Protein AF-A0A1I7LTF5-F1 (afdb_monomer_lite)

Foldseek 3Di:
DDLVVLLVLLVQCVVCDVPHPSNPVSLQVNLVVLQVQCVVPRPVSLVVSLVVSCVVDVVCSVVSNVSNCVSCVVVNVPD

Sequence (79 aa):
MTAASILALVESIERHGVEAPAALAFRSALTRKGREAHAAGGPATLDAIQREIAAADPRRAKTRAAILAAAWSGITERG

Secondary structure (DSSP, 8-state):
--HHHHHHHHHHHHHH-TTSTTHHHHHHHHHHHHHHHHHHHHHHHHHHHHHHHHHH-TTTHHHHHHHHHHHHHHHHT--

Radius of gyration: 11.53 Å; chains: 1; bounding box: 26×28×27 Å

pLDDT: mean 90.47, std 8.68, range [45.88, 96.12]

Structure (mmCIF, N/CA/C/O backbone):
data_AF-A0A1I7LTF5-F1
#
_entry.id   AF-A0A1I7LTF5-F1
#
loop_
_atom_site.group_PDB
_atom_site.id
_atom_site.type_symbol
_atom_site.label_atom_id
_atom_site.label_alt_id
_atom_site.label_comp_id
_atom_site.label_asym_id
_atom_site.label_entity_id
_atom_site.label_seq_id
_atom_site.pdbx_PDB_ins_code
_atom_site.Cartn_x
_atom_site.Cartn_y
_atom_site.Cartn_z
_atom_site.occupancy
_atom_site.B_iso_or_equiv
_atom_site.auth_seq_id
_atom_site.auth_comp_id
_atom_site.auth_asym_id
_atom_site.auth_atom_id
_atom_site.pdbx_PDB_model_num
ATOM 1 N N . MET A 1 1 ? -14.236 -1.215 -1.654 1.00 67.62 1 MET A N 1
ATOM 2 C CA . MET A 1 1 ? -12.817 -1.426 -2.023 1.00 67.62 1 MET A CA 1
ATOM 3 C C . MET A 1 1 ? -12.243 -2.496 -1.119 1.00 67.62 1 MET A C 1
ATOM 5 O O . MET A 1 1 ? -12.604 -2.504 0.046 1.00 67.62 1 MET A O 1
ATOM 9 N N . THR A 1 2 ? -11.407 -3.393 -1.642 1.00 83.00 2 THR A N 1
ATOM 10 C CA . THR A 1 2 ? -10.883 -4.551 -0.894 1.00 83.00 2 THR A CA 1
ATOM 11 C C . THR A 1 2 ? -9.357 -4.545 -0.869 1.00 83.00 2 THR A C 1
ATOM 13 O O . THR A 1 2 ? -8.730 -4.058 -1.818 1.00 83.00 2 THR A O 1
ATOM 16 N N . ALA A 1 3 ? -8.751 -5.139 0.164 1.00 88.25 3 ALA A N 1
ATOM 17 C CA . ALA A 1 3 ? -7.299 -5.312 0.237 1.00 88.25 3 ALA A CA 1
ATOM 18 C C . ALA A 1 3 ? -6.742 -6.093 -0.965 1.00 88.25 3 ALA A C 1
ATOM 20 O O . ALA A 1 3 ? -5.667 -5.766 -1.453 1.00 88.25 3 ALA A O 1
ATOM 21 N N . ALA A 1 4 ? -7.512 -7.028 -1.535 1.00 91.62 4 ALA A N 1
ATOM 22 C CA . ALA A 1 4 ? -7.141 -7.758 -2.751 1.00 91.62 4 ALA A CA 1
ATOM 23 C C . ALA A 1 4 ? -6.898 -6.839 -3.966 1.00 91.62 4 ALA A C 1
ATOM 25 O O . ALA A 1 4 ? -5.944 -7.035 -4.716 1.00 91.62 4 ALA A O 1
ATOM 26 N N . SER A 1 5 ? -7.722 -5.800 -4.153 1.00 93.06 5 SER A N 1
ATOM 27 C CA . SER A 1 5 ? -7.535 -4.848 -5.261 1.00 93.06 5 SER A CA 1
ATOM 28 C C . SER A 1 5 ? -6.269 -3.999 -5.104 1.00 93.06 5 SER A C 1
ATOM 30 O O . SER A 1 5 ? -5.618 -3.656 -6.089 1.00 93.06 5 SER A O 1
ATOM 32 N N . ILE A 1 6 ? -5.899 -3.693 -3.860 1.00 94.88 6 ILE A N 1
ATOM 33 C CA . ILE A 1 6 ? -4.677 -2.963 -3.518 1.00 94.88 6 ILE A CA 1
ATOM 34 C C . ILE A 1 6 ? -3.465 -3.890 -3.663 1.00 94.88 6 ILE A C 1
ATOM 36 O O . ILE A 1 6 ? -2.462 -3.491 -4.251 1.00 94.88 6 ILE A O 1
ATOM 40 N N . LEU A 1 7 ? -3.583 -5.146 -3.227 1.00 95.94 7 LEU A N 1
ATOM 41 C CA . LEU A 1 7 ? -2.565 -6.177 -3.400 1.00 95.94 7 LEU A CA 1
ATOM 42 C C . LEU A 1 7 ? -2.206 -6.384 -4.880 1.00 95.94 7 LEU A C 1
ATOM 44 O O . LEU A 1 7 ? -1.028 -6.384 -5.214 1.00 95.94 7 LEU A O 1
ATOM 48 N N . ALA A 1 8 ? -3.190 -6.446 -5.782 1.00 95.38 8 ALA A N 1
ATOM 49 C CA . ALA A 1 8 ? -2.936 -6.589 -7.220 1.00 95.38 8 ALA A CA 1
ATOM 50 C C . ALA A 1 8 ? -2.132 -5.412 -7.823 1.00 95.38 8 ALA A C 1
ATOM 52 O O . ALA A 1 8 ? -1.305 -5.599 -8.724 1.00 95.38 8 ALA A O 1
ATOM 53 N N . LEU A 1 9 ? -2.350 -4.187 -7.325 1.00 95.44 9 LEU A N 1
ATOM 54 C CA . LEU A 1 9 ? -1.557 -3.016 -7.719 1.00 95.44 9 LEU A CA 1
ATOM 55 C C . LEU A 1 9 ? -0.126 -3.118 -7.187 1.00 95.44 9 LEU A C 1
ATOM 57 O O . LEU A 1 9 ? 0.819 -2.861 -7.931 1.00 95.44 9 LEU A O 1
ATOM 61 N N . VAL A 1 10 ? 0.035 -3.536 -5.929 1.00 95.88 10 VAL A N 1
ATOM 62 C CA . VAL A 1 10 ? 1.346 -3.751 -5.303 1.00 95.88 10 VAL A CA 1
ATOM 63 C C . VAL A 1 10 ? 2.139 -4.823 -6.053 1.00 95.88 10 VAL A C 1
ATOM 65 O O . VAL A 1 10 ? 3.281 -4.578 -6.421 1.00 95.88 10 VAL A O 1
ATOM 68 N N . GLU A 1 11 ? 1.528 -5.958 -6.385 1.00 95.56 11 GLU A N 1
ATOM 69 C CA . GLU A 1 11 ? 2.172 -7.026 -7.162 1.00 95.56 11 GLU A CA 1
ATOM 70 C C . GLU A 1 11 ? 2.564 -6.567 -8.570 1.00 95.56 11 GLU A C 1
ATOM 72 O O . GLU A 1 11 ? 3.582 -6.988 -9.119 1.00 95.56 11 GLU A O 1
ATOM 77 N N . SER A 1 12 ? 1.787 -5.668 -9.174 1.00 95.00 12 SER A N 1
ATOM 78 C CA . SER A 1 12 ? 2.141 -5.077 -10.467 1.00 95.00 12 SER A CA 1
ATOM 79 C C . SER A 1 12 ? 3.354 -4.148 -10.350 1.00 95.00 12 SER A C 1
ATOM 81 O O . SER A 1 12 ? 4.256 -4.230 -11.181 1.00 95.00 12 SER A O 1
ATOM 83 N N . ILE A 1 13 ? 3.447 -3.349 -9.281 1.00 94.19 13 ILE A N 1
ATOM 84 C CA . ILE A 1 13 ? 4.644 -2.548 -8.966 1.00 94.19 13 ILE A CA 1
ATOM 85 C C . ILE A 1 13 ? 5.856 -3.461 -8.718 1.00 94.19 13 ILE A C 1
ATOM 87 O O . ILE A 1 13 ? 6.934 -3.206 -9.248 1.00 94.19 13 ILE A O 1
ATOM 91 N N . GLU A 1 14 ? 5.685 -4.549 -7.965 1.00 93.69 14 GLU A N 1
ATOM 92 C CA . GLU A 1 14 ? 6.751 -5.523 -7.697 1.00 93.69 14 GLU A CA 1
ATOM 93 C C . GLU A 1 14 ? 7.261 -6.191 -8.984 1.00 93.69 14 GLU A C 1
ATOM 95 O O . GLU A 1 14 ? 8.470 -6.351 -9.143 1.00 93.69 14 GLU A O 1
ATOM 100 N N . ARG A 1 15 ? 6.363 -6.550 -9.913 1.00 93.19 15 ARG A N 1
ATOM 101 C CA . ARG A 1 15 ? 6.721 -7.181 -11.197 1.00 93.19 15 ARG A CA 1
ATOM 102 C C . ARG A 1 15 ? 7.469 -6.249 -12.140 1.00 93.19 15 ARG A C 1
ATOM 104 O O . ARG A 1 15 ? 8.417 -6.685 -12.783 1.00 93.19 15 ARG A O 1
ATOM 111 N N . HIS A 1 16 ? 7.040 -4.993 -12.247 1.00 89.06 16 HIS A N 1
ATOM 112 C CA . HIS A 1 16 ? 7.704 -4.021 -13.119 1.00 89.06 16 HIS A CA 1
ATOM 113 C C . HIS A 1 16 ? 8.987 -3.452 -12.508 1.00 89.06 16 HIS A C 1
ATOM 115 O O . HIS A 1 16 ? 9.822 -2.926 -13.239 1.00 89.06 16 HIS A O 1
ATOM 121 N N . GLY A 1 17 ? 9.160 -3.586 -11.194 1.00 86.00 17 GLY A N 1
ATOM 122 C CA . GLY A 1 17 ? 10.205 -2.917 -10.440 1.00 86.00 17 GLY A CA 1
ATOM 123 C C . GLY A 1 17 ? 9.705 -1.574 -9.926 1.00 86.00 17 GLY A C 1
ATOM 124 O O . GLY A 1 17 ? 9.070 -0.802 -10.644 1.00 86.00 17 GLY A O 1
ATOM 125 N N . VAL A 1 18 ? 10.008 -1.295 -8.658 1.00 81.50 18 VAL A N 1
ATOM 126 C CA . VAL A 1 18 ? 9.469 -0.142 -7.928 1.00 81.50 18 VAL A CA 1
ATOM 127 C C . VAL A 1 18 ? 9.782 1.161 -8.675 1.00 81.50 18 VAL A C 1
ATOM 129 O O . VAL A 1 18 ? 8.875 1.962 -8.888 1.00 81.50 18 VAL A O 1
ATOM 132 N N . GLU A 1 19 ? 11.005 1.326 -9.178 1.00 82.38 19 GLU A N 1
ATOM 133 C CA . GLU A 1 19 ? 11.485 2.534 -9.876 1.00 82.38 19 GLU A CA 1
ATOM 134 C C . GLU A 1 19 ? 11.198 2.567 -11.388 1.00 82.38 19 GLU A C 1
ATOM 136 O O . GLU A 1 19 ? 11.601 3.499 -12.082 1.00 82.38 19 GLU A O 1
ATOM 141 N N . ALA A 1 20 ? 10.508 1.563 -11.934 1.00 85.25 20 ALA A N 1
ATOM 142 C CA . ALA A 1 20 ? 10.232 1.536 -13.363 1.00 85.25 20 ALA A CA 1
ATOM 143 C C . ALA A 1 20 ? 9.177 2.590 -13.752 1.00 85.25 20 ALA A C 1
ATOM 145 O O . ALA A 1 20 ? 8.161 2.721 -13.063 1.00 85.25 20 ALA A O 1
ATOM 146 N N . PRO A 1 21 ? 9.312 3.265 -14.912 1.00 85.25 21 PRO A N 1
ATOM 147 C CA . PRO A 1 21 ? 8.279 4.173 -15.420 1.00 85.25 21 PRO A CA 1
ATOM 148 C C . PRO A 1 21 ? 6.900 3.507 -15.539 1.00 85.25 21 PRO A C 1
ATOM 150 O O . PRO A 1 21 ? 5.878 4.124 -15.247 1.00 85.25 21 PRO A O 1
ATOM 153 N N . ALA A 1 22 ? 6.866 2.215 -15.883 1.00 82.50 22 ALA A N 1
ATOM 154 C CA . ALA A 1 22 ? 5.638 1.420 -15.947 1.00 82.50 22 ALA A CA 1
ATOM 155 C C . ALA A 1 22 ? 4.918 1.301 -14.587 1.00 82.50 22 ALA A C 1
ATOM 157 O O . ALA A 1 22 ? 3.699 1.143 -14.546 1.00 82.50 22 ALA A O 1
ATOM 158 N N . ALA A 1 23 ? 5.642 1.423 -13.469 1.00 89.88 23 ALA A N 1
ATOM 159 C CA . ALA A 1 23 ? 5.069 1.377 -12.129 1.00 89.88 23 ALA A CA 1
ATOM 160 C C . ALA A 1 23 ? 4.362 2.684 -11.722 1.00 89.88 23 ALA A C 1
ATOM 162 O O . ALA A 1 23 ? 3.576 2.670 -10.772 1.00 89.88 23 ALA A O 1
ATOM 163 N N . LEU A 1 24 ? 4.577 3.800 -12.435 1.00 90.00 24 LEU A N 1
ATOM 164 C CA . LEU A 1 24 ? 3.978 5.101 -12.098 1.00 90.00 24 LEU A CA 1
ATOM 165 C C . LEU A 1 24 ? 2.448 5.054 -12.117 1.00 90.00 24 LEU A C 1
ATOM 167 O O . LEU A 1 24 ? 1.810 5.498 -11.164 1.00 90.00 24 LEU A O 1
ATOM 171 N N . ALA A 1 25 ? 1.856 4.454 -13.154 1.00 92.62 25 ALA A N 1
ATOM 172 C CA . ALA A 1 25 ? 0.403 4.341 -13.271 1.00 92.62 25 ALA A CA 1
ATOM 173 C C . ALA A 1 25 ? -0.203 3.534 -12.107 1.00 92.62 25 ALA A C 1
ATOM 175 O O . ALA A 1 25 ? -1.231 3.919 -11.541 1.00 92.62 25 ALA A O 1
ATOM 176 N N . PHE A 1 26 ? 0.467 2.452 -11.697 1.00 93.88 26 PHE A N 1
ATOM 177 C CA . PHE A 1 26 ? 0.041 1.641 -10.558 1.00 93.88 26 PHE A CA 1
ATOM 178 C C . PHE A 1 26 ? 0.198 2.386 -9.229 1.00 93.88 26 PHE A C 1
ATOM 180 O O . PHE A 1 26 ? -0.714 2.331 -8.407 1.00 93.88 26 PHE A O 1
ATOM 187 N N . ARG A 1 27 ? 1.286 3.147 -9.035 1.00 92.94 27 ARG A N 1
ATOM 188 C CA . ARG A 1 27 ? 1.467 4.013 -7.856 1.00 92.94 27 ARG A CA 1
ATOM 189 C C . ARG A 1 27 ? 0.362 5.072 -7.769 1.00 92.94 27 ARG A C 1
ATOM 191 O O . ARG A 1 27 ? -0.245 5.226 -6.714 1.00 92.94 27 ARG A O 1
ATOM 198 N N . SER A 1 28 ? 0.021 5.743 -8.872 1.00 93.62 28 SER A N 1
ATOM 199 C CA . SER A 1 28 ? -1.081 6.719 -8.895 1.00 93.62 28 SER A CA 1
ATOM 200 C C . SER A 1 28 ? -2.434 6.083 -8.562 1.00 93.62 28 SER A C 1
ATOM 202 O O . SER A 1 28 ? -3.212 6.641 -7.782 1.00 93.62 28 SER A O 1
ATOM 204 N N . ALA A 1 29 ? -2.716 4.895 -9.108 1.00 95.00 29 ALA A N 1
ATOM 205 C CA . ALA A 1 29 ? -3.920 4.141 -8.769 1.00 95.00 29 ALA A CA 1
ATOM 206 C C . ALA A 1 29 ? -3.946 3.741 -7.282 1.00 95.00 29 ALA A C 1
ATOM 208 O O . ALA A 1 29 ? -4.992 3.847 -6.638 1.00 95.00 29 ALA A O 1
ATOM 209 N N . LEU A 1 30 ? -2.796 3.346 -6.730 1.00 95.50 30 LEU A N 1
ATOM 210 C CA . LEU A 1 30 ? -2.624 2.971 -5.329 1.00 95.50 30 LEU A CA 1
ATOM 211 C C . LEU A 1 30 ? -2.870 4.154 -4.383 1.00 95.50 30 LEU A C 1
ATOM 213 O O . LEU A 1 30 ? -3.582 4.005 -3.388 1.00 95.50 30 LEU A O 1
ATOM 217 N N . THR A 1 31 ? -2.370 5.347 -4.718 1.00 95.69 31 THR A N 1
ATOM 218 C CA . THR A 1 31 ? -2.659 6.584 -3.976 1.00 95.69 31 THR A CA 1
ATOM 219 C C . THR A 1 31 ? -4.149 6.923 -4.015 1.00 95.69 31 THR A C 1
ATOM 221 O O . THR A 1 31 ? -4.731 7.246 -2.980 1.00 95.69 31 THR A O 1
ATOM 224 N N . ARG A 1 32 ? -4.807 6.813 -5.180 1.00 95.25 32 ARG A N 1
ATOM 225 C CA . ARG A 1 32 ? -6.257 7.057 -5.297 1.00 95.25 32 ARG A CA 1
ATOM 226 C C . ARG A 1 32 ? -7.060 6.105 -4.407 1.00 95.25 32 ARG A C 1
ATOM 228 O O . ARG A 1 32 ? -7.937 6.556 -3.677 1.00 95.25 32 ARG A O 1
ATOM 235 N N . LYS A 1 33 ? -6.719 4.814 -4.419 1.00 95.19 33 LYS A N 1
ATOM 236 C CA . LYS A 1 33 ? -7.352 3.802 -3.560 1.00 95.19 33 LYS A CA 1
ATOM 237 C C . LYS A 1 33 ? -7.110 4.075 -2.074 1.00 95.19 33 LYS A C 1
ATOM 239 O O . LYS A 1 33 ? -8.048 3.999 -1.292 1.00 95.19 33 LYS A O 1
ATOM 244 N N . GLY A 1 34 ? -5.909 4.508 -1.691 1.00 95.00 34 GLY A N 1
ATOM 245 C CA . GLY A 1 34 ? -5.639 4.972 -0.326 1.00 95.00 34 GLY A CA 1
ATOM 246 C C . GLY A 1 34 ? -6.564 6.116 0.103 1.00 95.00 34 GLY A C 1
ATOM 247 O O . GLY A 1 34 ? -7.153 6.068 1.177 1.00 95.00 34 GLY A O 1
ATOM 248 N N . ARG A 1 35 ? -6.778 7.118 -0.760 1.00 95.38 35 ARG A N 1
ATOM 249 C CA . ARG A 1 35 ? -7.668 8.254 -0.448 1.00 95.38 35 ARG A CA 1
ATOM 250 C C . ARG A 1 35 ? -9.123 7.825 -0.303 1.00 95.38 35 ARG A C 1
ATOM 252 O O . ARG A 1 35 ? -9.787 8.254 0.631 1.00 95.38 35 ARG A O 1
ATOM 259 N N . GLU A 1 36 ? -9.602 6.967 -1.201 1.00 94.75 36 GLU A N 1
ATOM 260 C CA . GLU A 1 36 ? -10.946 6.385 -1.113 1.00 94.75 36 GLU A CA 1
ATOM 261 C C . GLU A 1 36 ? -11.13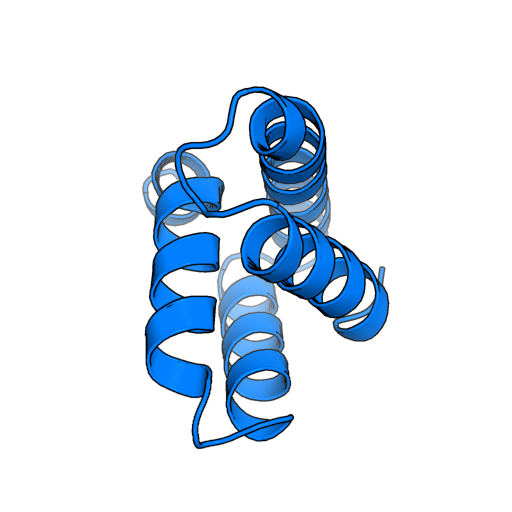6 5.615 0.212 1.00 94.75 36 GLU A C 1
ATOM 263 O O . GLU A 1 36 ? -12.205 5.675 0.812 1.00 94.75 36 GLU A O 1
ATOM 268 N N . ALA A 1 37 ? -10.103 4.910 0.688 1.00 93.44 37 ALA A N 1
ATOM 269 C CA . ALA A 1 37 ? -10.177 4.058 1.876 1.00 93.44 37 ALA A CA 1
ATOM 270 C C . ALA A 1 37 ? -10.171 4.915 3.138 1.00 93.44 37 ALA A C 1
ATOM 272 O O . ALA A 1 37 ? -10.992 4.721 4.032 1.00 93.44 37 ALA A O 1
ATOM 273 N N . HIS A 1 38 ? -9.292 5.916 3.156 1.00 94.00 38 HIS A N 1
ATOM 274 C CA . HIS A 1 38 ? -9.239 6.919 4.205 1.00 94.00 38 HIS A CA 1
ATOM 275 C C . HIS A 1 38 ? -10.553 7.702 4.314 1.00 94.00 38 HIS A C 1
ATOM 277 O O . HIS A 1 38 ? -11.057 7.907 5.410 1.00 94.00 38 HIS A O 1
ATOM 283 N N . ALA A 1 39 ? -11.155 8.101 3.191 1.00 93.06 39 ALA A N 1
ATOM 284 C CA . ALA A 1 39 ? -12.442 8.797 3.202 1.00 93.06 39 ALA A CA 1
ATOM 285 C C . ALA A 1 39 ? -13.587 7.923 3.746 1.00 93.06 39 ALA A C 1
ATOM 287 O O . ALA A 1 39 ? -14.518 8.445 4.351 1.00 93.06 39 ALA A O 1
ATOM 288 N N . ALA A 1 40 ? -13.524 6.604 3.539 1.00 92.44 40 ALA A N 1
ATOM 289 C CA . ALA A 1 40 ? -14.566 5.675 3.968 1.00 92.44 40 ALA A CA 1
ATOM 290 C C . ALA A 1 40 ? -14.486 5.291 5.455 1.00 92.44 40 ALA A C 1
ATOM 292 O O . ALA A 1 40 ? -15.519 5.028 6.066 1.00 92.44 40 ALA A O 1
ATOM 293 N N . GLY A 1 41 ? -13.286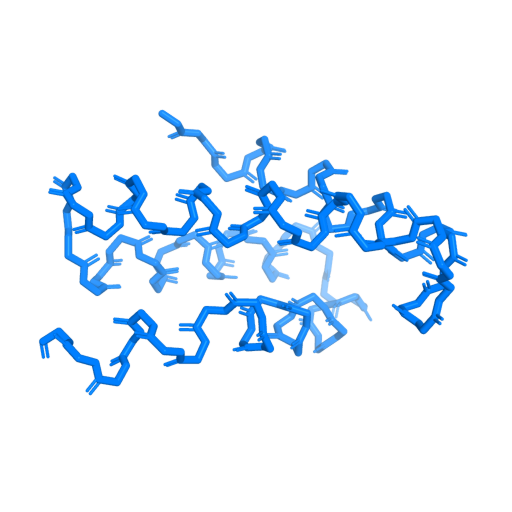 5.226 6.037 1.00 91.31 41 GLY A N 1
ATOM 294 C CA . GLY A 1 41 ? -13.120 4.724 7.406 1.00 91.31 41 GLY A CA 1
ATOM 295 C C . GLY A 1 41 ? -11.847 5.181 8.111 1.00 91.31 41 GLY A C 1
ATOM 296 O O . GLY A 1 41 ? -11.370 4.502 9.023 1.00 91.31 41 GLY A O 1
ATOM 297 N N . GLY A 1 42 ? -11.282 6.306 7.675 1.00 92.44 42 GLY A N 1
ATOM 298 C CA . GLY A 1 42 ? -10.152 6.973 8.309 1.00 92.44 42 GLY A CA 1
ATOM 299 C C . GLY A 1 42 ? -8.841 6.175 8.298 1.00 92.44 42 GLY A C 1
ATOM 300 O O . GLY A 1 42 ? -8.699 5.184 7.570 1.00 92.44 42 GLY A O 1
ATOM 301 N N . PRO A 1 43 ? -7.873 6.593 9.131 1.00 90.62 43 PRO A N 1
ATOM 302 C CA . PRO A 1 43 ? -6.556 5.960 9.230 1.00 90.62 43 PRO A CA 1
ATOM 303 C C . PRO A 1 43 ? -6.616 4.471 9.595 1.00 90.62 43 PRO A C 1
ATOM 305 O O . PRO A 1 43 ? -5.905 3.662 9.004 1.00 90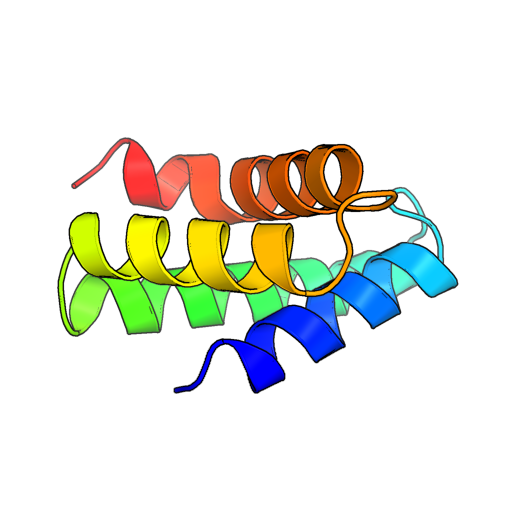.62 43 PRO A O 1
ATOM 308 N N . ALA A 1 44 ? -7.540 4.075 10.479 1.00 91.56 44 ALA A N 1
ATOM 309 C CA . ALA A 1 44 ? -7.686 2.684 10.920 1.00 91.56 44 ALA A CA 1
ATOM 310 C C . ALA A 1 44 ? -7.982 1.709 9.765 1.00 91.56 44 ALA A C 1
ATOM 312 O O . ALA A 1 44 ? -7.562 0.550 9.800 1.00 91.56 44 ALA A O 1
ATOM 313 N N . THR A 1 45 ? -8.676 2.178 8.722 1.00 93.62 45 THR A N 1
ATOM 314 C CA . THR A 1 45 ? -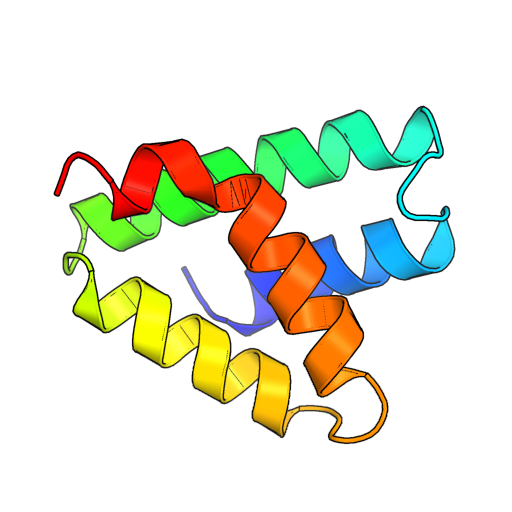8.940 1.377 7.518 1.00 93.62 45 THR A CA 1
ATOM 315 C C . THR A 1 45 ? -7.664 1.147 6.709 1.00 93.62 45 THR A C 1
ATOM 317 O O . THR A 1 45 ? -7.449 0.046 6.203 1.00 93.62 45 THR A O 1
ATOM 320 N N . LEU A 1 46 ? -6.784 2.149 6.613 1.00 93.19 46 LEU A N 1
ATOM 321 C CA . LEU A 1 46 ? -5.486 1.997 5.951 1.00 93.19 46 LEU A CA 1
ATOM 322 C C . LEU A 1 46 ? -4.590 1.012 6.704 1.00 93.19 46 LEU A C 1
ATOM 324 O O . LEU A 1 46 ? -3.988 0.141 6.074 1.00 93.19 46 LEU A O 1
ATOM 328 N N . ASP A 1 47 ? -4.571 1.090 8.036 1.00 92.62 47 ASP A N 1
ATOM 329 C CA . ASP A 1 47 ? -3.813 0.165 8.883 1.00 92.62 47 ASP A CA 1
ATOM 330 C C . ASP A 1 47 ? -4.304 -1.279 8.733 1.00 92.62 47 ASP A C 1
ATOM 332 O O . ASP A 1 47 ? -3.506 -2.216 8.657 1.00 92.62 47 ASP A O 1
ATOM 336 N N . ALA A 1 48 ? -5.626 -1.482 8.678 1.00 94.44 48 ALA A N 1
ATOM 337 C CA . ALA A 1 48 ? -6.213 -2.799 8.450 1.00 94.44 48 ALA A CA 1
ATOM 338 C C . ALA A 1 48 ? -5.776 -3.376 7.095 1.00 94.44 48 ALA A C 1
ATOM 340 O O . ALA A 1 48 ? -5.285 -4.503 7.038 1.00 94.44 48 ALA A O 1
ATOM 341 N N . ILE A 1 49 ? -5.843 -2.572 6.030 1.00 94.75 49 ILE A N 1
ATOM 342 C CA . ILE A 1 49 ? -5.401 -2.980 4.691 1.00 94.75 49 ILE A CA 1
ATOM 343 C C . ILE A 1 49 ? -3.900 -3.311 4.674 1.00 94.75 49 ILE A C 1
ATOM 345 O O . ILE A 1 49 ? -3.502 -4.310 4.075 1.00 94.75 49 ILE A O 1
ATOM 349 N N . GLN A 1 50 ? -3.054 -2.509 5.329 1.00 93.88 50 GLN A N 1
ATOM 350 C CA . GLN A 1 50 ? -1.616 -2.788 5.425 1.00 93.88 50 GLN A CA 1
ATOM 351 C C . GLN A 1 50 ? -1.342 -4.121 6.123 1.00 93.88 50 GLN A C 1
ATOM 353 O O . GLN A 1 50 ? -0.529 -4.907 5.632 1.00 93.88 50 GLN A O 1
ATOM 358 N N . ARG A 1 51 ? -2.039 -4.400 7.234 1.00 93.44 51 ARG A N 1
ATOM 359 C CA . ARG A 1 51 ? -1.928 -5.678 7.953 1.00 93.44 51 ARG A CA 1
ATOM 360 C C . ARG A 1 51 ? -2.351 -6.859 7.082 1.00 93.44 51 ARG A C 1
ATOM 362 O O . ARG A 1 51 ? -1.621 -7.844 7.023 1.00 93.44 51 ARG A O 1
ATOM 369 N N . GLU A 1 52 ? -3.470 -6.750 6.370 1.00 95.75 52 GLU A N 1
ATOM 370 C CA . GLU A 1 52 ? -3.945 -7.800 5.458 1.00 95.75 52 GLU A CA 1
ATOM 371 C C . GLU A 1 52 ? -2.946 -8.076 4.323 1.00 95.75 52 GLU A C 1
ATOM 373 O O . GLU A 1 52 ? -2.618 -9.229 4.041 1.00 95.75 52 GLU A O 1
ATOM 378 N N . ILE A 1 53 ? -2.393 -7.029 3.704 1.00 95.06 53 ILE A N 1
ATOM 379 C CA . ILE A 1 53 ? -1.412 -7.167 2.615 1.00 95.06 53 ILE A CA 1
ATOM 380 C C . ILE A 1 53 ? -0.086 -7.752 3.113 1.00 95.06 53 ILE A C 1
ATOM 382 O O . ILE A 1 53 ? 0.536 -8.556 2.412 1.00 95.06 53 ILE A O 1
ATOM 386 N N . ALA A 1 54 ? 0.355 -7.368 4.313 1.00 91.38 54 ALA A N 1
ATOM 387 C CA . ALA A 1 54 ? 1.547 -7.933 4.938 1.00 91.38 54 ALA A CA 1
ATOM 388 C C . ALA A 1 54 ? 1.357 -9.418 5.288 1.00 91.38 54 ALA A C 1
ATOM 390 O O . ALA A 1 54 ? 2.277 -10.212 5.097 1.00 91.38 54 ALA A O 1
ATOM 391 N N . ALA A 1 55 ? 0.162 -9.804 5.746 1.00 93.06 55 ALA A N 1
ATOM 392 C CA . ALA A 1 55 ? -0.170 -11.189 6.070 1.00 93.06 55 ALA A CA 1
ATOM 393 C C . ALA A 1 55 ? -0.272 -12.097 4.830 1.00 93.06 55 ALA A C 1
ATOM 395 O O . ALA A 1 55 ? -0.037 -13.298 4.942 1.00 93.06 55 ALA A O 1
ATOM 396 N N . ALA A 1 56 ? -0.579 -11.539 3.652 1.00 94.50 56 ALA A N 1
ATOM 397 C CA . ALA A 1 56 ? -0.730 -12.308 2.414 1.00 94.50 56 ALA A CA 1
ATOM 398 C C . ALA A 1 56 ? 0.566 -13.001 1.948 1.00 94.50 56 ALA A C 1
ATOM 400 O O . ALA A 1 56 ? 0.504 -14.072 1.351 1.00 94.50 56 ALA A O 1
ATOM 401 N N . ASP A 1 57 ? 1.735 -12.403 2.204 1.00 92.81 57 ASP A N 1
ATOM 402 C CA . ASP A 1 57 ? 3.038 -13.056 2.009 1.00 92.81 57 ASP A CA 1
ATOM 403 C C . ASP A 1 57 ? 4.093 -12.443 2.955 1.00 92.81 57 ASP A C 1
ATOM 405 O O . ASP A 1 57 ? 4.607 -11.348 2.680 1.00 92.81 57 ASP A O 1
ATOM 409 N N . PRO A 1 58 ? 4.486 -13.155 4.032 1.00 92.12 58 PRO A N 1
ATOM 410 C CA . PRO A 1 58 ? 5.490 -12.680 4.982 1.00 92.12 58 PRO A CA 1
ATOM 411 C C . PRO A 1 58 ? 6.851 -12.352 4.354 1.00 92.12 58 PRO A C 1
ATOM 413 O O . PRO A 1 58 ? 7.561 -11.479 4.851 1.00 92.12 58 PRO A O 1
ATOM 416 N N . ARG A 1 59 ? 7.228 -13.008 3.246 1.00 95.19 59 ARG A N 1
ATOM 417 C CA . ARG A 1 59 ? 8.513 -12.762 2.563 1.00 95.19 59 ARG A CA 1
ATOM 418 C C . ARG A 1 59 ? 8.525 -11.416 1.846 1.00 95.19 59 ARG A C 1
ATOM 420 O O . ARG A 1 59 ? 9.582 -10.813 1.682 1.00 95.19 59 ARG A O 1
ATOM 427 N N . ARG A 1 60 ? 7.351 -10.948 1.420 1.00 94.12 60 ARG A N 1
ATOM 428 C CA . ARG A 1 60 ? 7.150 -9.673 0.720 1.00 94.12 60 ARG A CA 1
ATOM 429 C C . ARG A 1 60 ? 6.676 -8.563 1.654 1.00 94.12 60 ARG A C 1
ATOM 431 O O . ARG A 1 60 ? 6.718 -7.402 1.260 1.00 94.12 60 ARG A O 1
ATOM 438 N N . ALA A 1 61 ? 6.266 -8.886 2.882 1.00 94.62 61 ALA A N 1
ATOM 439 C CA . ALA A 1 61 ? 5.653 -7.953 3.827 1.00 94.62 61 ALA A CA 1
ATOM 440 C C . ALA A 1 61 ? 6.406 -6.618 3.952 1.00 94.62 61 ALA A C 1
ATOM 442 O O . ALA A 1 61 ? 5.796 -5.558 3.831 1.00 94.62 61 ALA A O 1
ATOM 443 N N . LYS A 1 62 ? 7.740 -6.651 4.099 1.00 94.31 62 LYS A N 1
ATOM 444 C CA . LYS A 1 62 ? 8.568 -5.435 4.187 1.00 94.31 62 LYS A CA 1
ATOM 445 C C . LYS A 1 62 ? 8.521 -4.593 2.905 1.00 94.31 62 LYS A C 1
ATOM 447 O O . LYS A 1 62 ? 8.359 -3.377 2.978 1.00 94.31 62 LYS A O 1
ATOM 452 N N . THR A 1 63 ? 8.642 -5.226 1.738 1.00 93.94 63 THR A N 1
ATOM 453 C CA . THR A 1 63 ? 8.566 -4.556 0.429 1.00 93.94 63 THR A CA 1
ATOM 454 C C . THR A 1 63 ? 7.191 -3.936 0.209 1.00 93.94 63 THR A C 1
ATOM 456 O O . THR A 1 63 ? 7.089 -2.769 -0.164 1.00 93.94 63 THR A O 1
ATOM 459 N N . ARG A 1 64 ? 6.127 -4.687 0.499 1.00 96.12 64 ARG A N 1
ATOM 460 C CA . ARG A 1 64 ? 4.743 -4.232 0.335 1.00 96.12 64 ARG A CA 1
ATOM 461 C C . ARG A 1 64 ? 4.414 -3.079 1.280 1.00 96.12 64 ARG A C 1
ATOM 463 O O . ARG A 1 64 ? 3.828 -2.095 0.840 1.00 96.12 64 ARG A O 1
ATOM 470 N N . ALA A 1 65 ? 4.866 -3.144 2.533 1.00 93.94 65 ALA A N 1
ATOM 471 C CA . ALA A 1 65 ? 4.735 -2.042 3.484 1.00 93.94 65 ALA A CA 1
ATOM 472 C C . ALA A 1 65 ? 5.434 -0.767 2.983 1.00 93.94 65 ALA A C 1
ATOM 474 O O . ALA A 1 65 ? 4.842 0.307 3.035 1.00 93.94 65 ALA A O 1
ATOM 475 N N . ALA A 1 66 ? 6.647 -0.879 2.428 1.00 93.50 66 ALA A N 1
ATOM 476 C CA . ALA A 1 66 ? 7.365 0.269 1.869 1.00 93.50 66 ALA A CA 1
ATOM 477 C C . ALA A 1 66 ? 6.642 0.888 0.658 1.00 93.50 66 ALA A C 1
ATOM 479 O O . ALA A 1 66 ? 6.538 2.110 0.565 1.00 93.50 66 ALA A O 1
ATOM 480 N N . ILE A 1 67 ? 6.096 0.061 -0.243 1.00 95.00 67 ILE A N 1
ATOM 481 C CA . ILE A 1 67 ? 5.308 0.527 -1.396 1.00 95.00 67 ILE A CA 1
ATOM 482 C C . ILE A 1 67 ? 4.053 1.281 -0.929 1.00 95.00 67 ILE A C 1
ATOM 484 O O . ILE A 1 67 ? 3.760 2.362 -1.442 1.00 95.00 67 ILE A O 1
ATOM 488 N N . LEU A 1 68 ? 3.328 0.735 0.053 1.00 95.12 68 LEU A N 1
ATOM 489 C CA . LEU A 1 68 ? 2.125 1.364 0.605 1.00 95.12 68 LEU A CA 1
ATOM 490 C C . LEU A 1 68 ? 2.452 2.674 1.331 1.00 95.12 68 LEU A C 1
ATOM 492 O O . LEU A 1 68 ? 1.791 3.679 1.083 1.00 95.12 68 LEU A O 1
ATOM 496 N N . ALA A 1 69 ? 3.495 2.691 2.163 1.00 93.06 69 ALA A N 1
ATOM 497 C CA . ALA A 1 69 ? 3.939 3.893 2.868 1.00 93.06 69 ALA A CA 1
ATOM 498 C C . ALA A 1 69 ? 4.333 5.011 1.890 1.00 93.06 69 ALA A C 1
ATOM 500 O O . ALA A 1 69 ? 3.896 6.149 2.042 1.00 93.06 69 ALA A O 1
ATOM 501 N N . ALA A 1 70 ? 5.086 4.684 0.835 1.00 92.12 70 ALA A N 1
ATOM 502 C CA . ALA A 1 70 ? 5.455 5.654 -0.193 1.00 92.12 70 ALA A CA 1
ATOM 503 C C . ALA A 1 70 ? 4.234 6.195 -0.957 1.00 92.12 70 ALA A C 1
ATOM 505 O O . ALA A 1 70 ? 4.183 7.377 -1.286 1.00 92.12 70 ALA A O 1
ATOM 506 N N . ALA A 1 71 ? 3.241 5.348 -1.241 1.00 93.12 71 ALA A N 1
ATOM 507 C CA . ALA A 1 71 ? 2.040 5.757 -1.967 1.00 93.12 71 ALA A CA 1
ATOM 508 C C . ALA A 1 71 ? 1.053 6.575 -1.115 1.00 93.12 71 ALA A C 1
ATOM 510 O O . ALA A 1 71 ? 0.241 7.316 -1.683 1.00 93.12 71 ALA A O 1
ATOM 511 N N . TRP A 1 72 ? 1.083 6.417 0.213 1.00 94.12 72 TRP A N 1
ATOM 512 C CA . TRP A 1 72 ? 0.097 6.982 1.142 1.00 94.12 72 TRP A CA 1
ATOM 513 C C . TRP A 1 72 ? 0.651 8.013 2.130 1.00 94.12 72 TRP A C 1
ATOM 515 O O . TRP A 1 72 ? -0.139 8.527 2.916 1.00 94.12 72 TRP A O 1
ATOM 525 N N . SER A 1 73 ? 1.938 8.369 2.071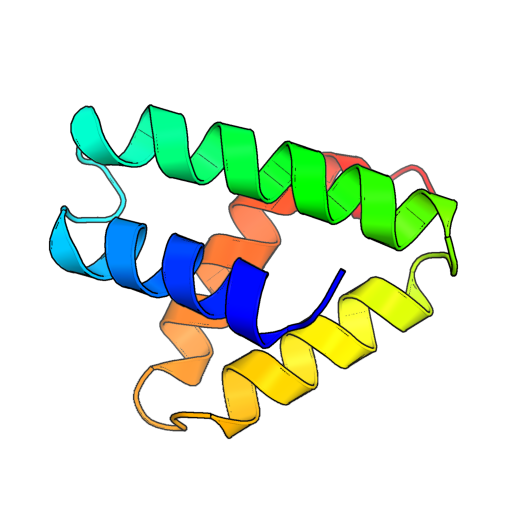 1.00 89.19 73 SER A N 1
ATOM 526 C CA . SER A 1 73 ? 2.585 9.321 2.995 1.00 89.19 73 SER A CA 1
ATOM 527 C C . SER A 1 73 ? 1.754 10.588 3.251 1.00 89.19 73 SER A C 1
ATOM 529 O O . SER A 1 73 ? 1.377 10.872 4.381 1.00 89.19 73 SER A O 1
ATOM 531 N N . GLY A 1 74 ? 1.318 11.279 2.195 1.00 84.38 74 GLY A N 1
ATOM 532 C CA . GLY A 1 74 ? 0.497 12.493 2.318 1.00 84.38 74 GLY A CA 1
ATOM 533 C C . GLY A 1 74 ? -0.985 12.277 2.670 1.00 84.38 74 GLY A C 1
ATOM 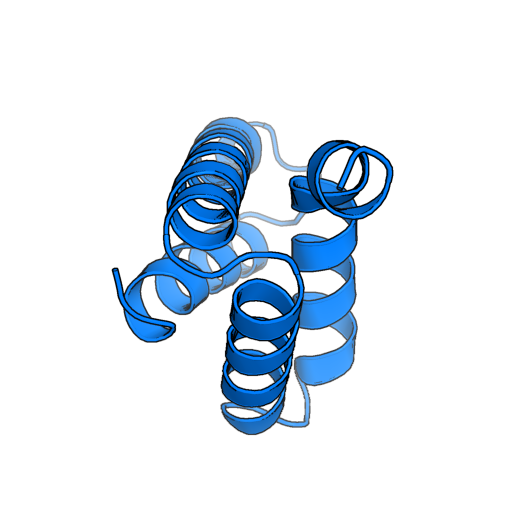534 O O . GLY A 1 74 ? -1.733 13.251 2.728 1.00 84.38 74 GLY A O 1
ATOM 535 N N . ILE A 1 75 ? -1.432 11.028 2.834 1.00 86.62 75 ILE A N 1
ATOM 536 C CA . ILE A 1 75 ? -2.795 10.662 3.261 1.00 86.62 75 ILE A CA 1
ATOM 537 C C . ILE A 1 75 ? -2.802 10.428 4.770 1.00 86.62 75 ILE A C 1
ATOM 539 O O . ILE A 1 75 ? -3.674 10.935 5.462 1.00 86.62 75 ILE A O 1
ATOM 543 N N . THR A 1 76 ? -1.807 9.697 5.274 1.00 73.50 76 THR A N 1
ATOM 544 C CA . THR A 1 76 ? -1.666 9.367 6.697 1.00 73.50 76 THR A CA 1
ATOM 545 C C . THR A 1 76 ? -1.170 10.542 7.542 1.00 73.50 76 THR A C 1
ATOM 547 O O . THR A 1 76 ? -1.404 10.558 8.741 1.00 73.50 76 THR A O 1
ATOM 550 N N . GLU A 1 77 ? -0.503 11.530 6.936 1.00 66.75 77 GLU A N 1
ATOM 551 C CA . GLU A 1 77 ? 0.028 12.718 7.629 1.00 66.75 77 GLU A CA 1
ATOM 552 C C . GLU A 1 77 ? -0.979 13.876 7.776 1.00 66.75 77 GLU A C 1
ATOM 554 O O . GLU A 1 77 ? -0.726 14.809 8.534 1.00 66.75 77 GLU A O 1
ATOM 559 N N . ARG A 1 78 ? -2.097 13.863 7.035 1.00 53.53 78 ARG A N 1
ATOM 560 C CA . ARG A 1 78 ? -3.121 14.934 7.051 1.00 53.53 78 ARG A CA 1
ATOM 561 C C . ARG A 1 78 ? -4.492 14.467 7.561 1.00 53.53 78 ARG A C 1
ATOM 563 O O . ARG A 1 78 ? -5.492 15.119 7.260 1.00 53.53 78 ARG A O 1
ATOM 570 N N . GLY A 1 79 ? -4.532 13.326 8.247 1.00 45.88 79 GLY A N 1
ATOM 571 C CA . GLY A 1 79 ? -5.734 12.769 8.874 1.00 45.88 79 GLY A CA 1
ATOM 572 C C . GLY A 1 79 ? -5.933 13.287 10.286 1.00 45.88 79 GLY A C 1
ATOM 573 O O . GLY A 1 79 ? -4.924 13.357 11.019 1.00 45.88 79 GLY A O 1
#